Protein AF-A0A535A5Z3-F1 (afdb_monomer_lite)

Secondary structure (DSSP, 8-state):
----PPPHHHHHHHHHHHHHHHHHHHHHHT-PPBPPHHHHHHHHHH--TTTS-HHHHHHHHTTT-TT--GGGSB-S-HHHHHHHHHHHHHHHHHHT--

Radius of gyration: 15.35 Å; chains: 1; bounding box: 41×28×42 Å

Foldseek 3Di:
DDDDDDDPVVVLVVVVVVLVVVLVVCVVVVNQAADDPVLLVVLVVPDPLPPDALVRCCVVCLVVCPPDCSLSHDYPDVSSNVRSVVNVVVSVVVVVVD

Structure (mmCIF, N/CA/C/O backbone):
data_AF-A0A535A5Z3-F1
#
_entry.id   AF-A0A535A5Z3-F1
#
loop_
_atom_site.group_PDB
_atom_site.id
_atom_site.type_symbol
_atom_site.label_atom_id
_atom_site.label_alt_id
_atom_site.label_comp_id
_atom_site.label_asym_id
_atom_site.label_entity_id
_atom_site.label_seq_id
_atom_site.pdbx_PDB_ins_code
_atom_site.Cartn_x
_atom_site.Cartn_y
_atom_site.Cartn_z
_atom_site.occupancy
_atom_site.B_iso_or_equiv
_atom_site.auth_seq_id
_atom_site.auth_comp_id
_atom_site.auth_asym_id
_atom_site.auth_atom_id
_atom_site.pdbx_PDB_model_num
ATOM 1 N N . MET A 1 1 ? 26.835 14.397 -31.636 1.00 45.06 1 MET A N 1
ATOM 2 C CA . MET A 1 1 ? 26.565 13.255 -30.733 1.00 45.06 1 MET A CA 1
ATOM 3 C C . MET A 1 1 ? 25.104 13.314 -30.315 1.00 45.06 1 MET A C 1
ATOM 5 O O . MET A 1 1 ? 24.751 14.089 -29.439 1.00 45.06 1 MET A O 1
ATOM 9 N N . THR A 1 2 ? 24.222 12.597 -31.008 1.00 49.41 2 THR A N 1
ATOM 10 C CA . THR A 1 2 ? 22.788 12.566 -30.694 1.00 49.41 2 THR A CA 1
ATOM 11 C C . THR A 1 2 ? 22.553 11.617 -29.521 1.00 49.41 2 THR A C 1
ATOM 13 O O . THR A 1 2 ? 22.588 10.399 -29.678 1.00 49.41 2 THR A O 1
ATOM 16 N N . SER A 1 3 ? 22.336 12.169 -28.325 1.00 61.56 3 SER A N 1
ATOM 17 C CA . SER A 1 3 ? 21.904 11.398 -27.156 1.00 61.56 3 SER A CA 1
ATOM 18 C C . SER A 1 3 ? 20.536 10.776 -27.431 1.00 61.56 3 SER A C 1
ATOM 20 O O . SER A 1 3 ? 19.505 11.447 -27.370 1.00 61.56 3 SER A O 1
ATOM 22 N N . ARG A 1 4 ? 20.518 9.483 -27.762 1.00 73.94 4 ARG A N 1
ATOM 23 C CA . ARG A 1 4 ? 19.288 8.708 -27.943 1.00 73.94 4 ARG A CA 1
ATOM 24 C C . ARG A 1 4 ? 18.635 8.539 -26.568 1.00 73.94 4 ARG A C 1
ATOM 26 O O . ARG A 1 4 ? 19.185 7.861 -25.703 1.00 73.94 4 ARG A O 1
ATOM 33 N N . ARG A 1 5 ? 17.497 9.207 -26.336 1.00 72.25 5 ARG A N 1
ATOM 34 C CA . ARG A 1 5 ? 16.729 9.055 -25.089 1.00 72.25 5 ARG A CA 1
ATOM 35 C C . ARG A 1 5 ? 16.341 7.579 -24.909 1.00 72.25 5 ARG A C 1
ATOM 37 O O . ARG A 1 5 ? 15.926 6.955 -25.888 1.00 72.25 5 ARG A O 1
ATOM 44 N N . PRO A 1 6 ? 16.480 7.014 -23.698 1.00 74.38 6 PRO A N 1
ATOM 45 C CA . PRO A 1 6 ? 16.077 5.638 -23.447 1.00 74.38 6 PRO A CA 1
ATOM 46 C C . PRO A 1 6 ? 14.556 5.478 -23.638 1.00 74.38 6 PRO A C 1
ATOM 48 O O . PRO A 1 6 ? 13.809 6.415 -23.336 1.00 74.38 6 PRO A O 1
ATOM 51 N N . PRO A 1 7 ? 14.085 4.310 -24.110 1.00 85.12 7 PRO A N 1
ATOM 52 C CA . PRO A 1 7 ? 12.660 3.998 -24.193 1.00 85.12 7 PRO A CA 1
ATOM 53 C C . PRO A 1 7 ? 11.968 4.108 -22.827 1.00 85.12 7 PRO A C 1
ATOM 55 O O . PRO A 1 7 ? 12.573 3.805 -21.794 1.00 85.12 7 PRO A O 1
ATOM 58 N N . LEU A 1 8 ? 10.686 4.488 -22.820 1.00 83.44 8 LEU A N 1
ATOM 59 C CA . LEU A 1 8 ? 9.887 4.635 -21.595 1.00 83.44 8 LEU A CA 1
ATOM 60 C C . LEU A 1 8 ? 9.870 3.357 -20.749 1.00 83.44 8 LEU A C 1
ATOM 62 O O . LEU A 1 8 ? 9.985 3.430 -19.532 1.00 83.44 8 LEU A O 1
ATOM 66 N N . GLU A 1 9 ? 9.821 2.185 -21.379 1.00 83.12 9 GLU A N 1
ATOM 67 C CA . GLU A 1 9 ? 9.845 0.894 -20.684 1.00 83.12 9 GLU A CA 1
ATOM 68 C C . GLU A 1 9 ? 11.111 0.698 -19.845 1.00 83.12 9 GLU A C 1
ATOM 70 O O . GLU A 1 9 ? 11.033 0.271 -18.694 1.00 83.12 9 GLU A O 1
ATOM 75 N N . GLN A 1 10 ? 12.278 1.083 -20.375 1.00 85.25 10 GLN A N 1
ATOM 76 C CA . GLN A 1 10 ? 13.538 0.995 -19.634 1.00 85.25 10 GLN A CA 1
ATOM 77 C C . GLN A 1 10 ? 13.564 1.964 -18.451 1.00 85.25 10 GLN A C 1
ATOM 79 O O . GLN A 1 10 ? 14.087 1.628 -17.386 1.00 85.25 10 GLN A O 1
ATOM 84 N N . LEU A 1 11 ? 13.000 3.164 -18.615 1.00 86.44 11 LEU A N 1
ATOM 85 C CA . LEU A 1 11 ? 12.877 4.131 -17.524 1.00 86.44 11 LEU A CA 1
ATOM 86 C C . LEU A 1 11 ? 11.931 3.617 -16.436 1.00 86.44 11 LEU A C 1
ATOM 88 O O . LEU A 1 11 ? 12.287 3.658 -15.258 1.00 86.44 11 LEU A O 1
ATOM 92 N N . THR A 1 12 ? 10.782 3.065 -16.821 1.00 83.62 12 THR A N 1
ATOM 93 C CA . THR A 1 12 ? 9.809 2.472 -15.899 1.00 83.62 12 THR A CA 1
ATOM 94 C C . THR A 1 12 ? 10.400 1.270 -15.164 1.00 83.62 12 THR A C 1
ATOM 96 O O . THR A 1 12 ? 10.264 1.181 -13.945 1.00 83.62 12 THR A O 1
ATOM 99 N N . ALA A 1 13 ? 11.126 0.383 -15.852 1.00 83.81 13 ALA A N 1
ATOM 100 C CA . ALA A 1 13 ? 11.799 -0.758 -15.232 1.00 83.81 13 ALA A CA 1
ATOM 101 C C . ALA A 1 13 ? 12.866 -0.316 -14.216 1.00 83.81 13 ALA A C 1
ATOM 103 O O . ALA A 1 13 ? 12.884 -0.791 -13.079 1.00 83.81 13 ALA A O 1
ATOM 104 N N . ARG A 1 14 ? 13.716 0.654 -14.584 1.00 86.88 14 ARG A N 1
ATOM 105 C CA . ARG A 1 14 ? 14.734 1.224 -13.682 1.00 86.88 14 ARG A CA 1
ATOM 106 C C . ARG A 1 14 ? 14.116 1.900 -12.465 1.00 86.88 14 ARG A C 1
ATOM 108 O O . ARG A 1 14 ? 14.627 1.754 -11.355 1.00 86.88 14 ARG A O 1
ATOM 115 N N . TRP A 1 15 ? 13.035 2.646 -12.671 1.00 87.75 15 TRP A N 1
ATOM 116 C CA . TRP A 1 15 ? 12.296 3.274 -11.586 1.00 87.75 15 TRP A CA 1
ATOM 117 C C . TRP A 1 15 ? 11.710 2.222 -10.635 1.00 87.75 15 TRP A C 1
ATOM 119 O O . TRP A 1 15 ? 11.948 2.325 -9.432 1.00 87.75 15 TRP A O 1
ATOM 129 N N . ARG A 1 16 ? 11.055 1.170 -11.156 1.00 84.25 16 ARG A N 1
ATOM 130 C CA . ARG A 1 16 ? 10.508 0.067 -10.343 1.00 84.25 16 ARG A CA 1
ATOM 131 C C . ARG A 1 16 ? 11.591 -0.623 -9.522 1.00 84.25 16 ARG A C 1
ATOM 133 O O . ARG A 1 16 ? 11.422 -0.774 -8.319 1.00 84.25 16 ARG A O 1
ATOM 140 N N . ALA A 1 17 ? 12.718 -0.979 -10.141 1.00 87.06 17 ALA A N 1
ATOM 141 C CA . ALA A 1 17 ? 13.823 -1.641 -9.449 1.00 87.06 17 ALA A CA 1
ATOM 142 C C . ALA A 1 17 ? 14.378 -0.785 -8.298 1.00 87.06 17 ALA A C 1
ATOM 144 O O . ALA A 1 17 ? 14.570 -1.274 -7.186 1.00 87.06 17 ALA A O 1
ATOM 145 N N . ARG A 1 18 ? 14.579 0.518 -8.535 1.00 88.12 18 ARG A N 1
ATOM 146 C CA . ARG A 1 18 ? 15.049 1.449 -7.498 1.00 88.12 18 ARG A CA 1
ATOM 147 C C . ARG A 1 18 ? 14.029 1.619 -6.374 1.00 88.12 18 ARG A C 1
ATOM 149 O O . ARG A 1 18 ? 14.413 1.686 -5.209 1.00 88.12 18 ARG A O 1
ATOM 156 N N . HIS A 1 19 ? 12.752 1.730 -6.725 1.00 87.75 19 HIS A N 1
ATOM 157 C CA . HIS A 1 19 ? 11.675 1.865 -5.756 1.00 87.75 19 HIS A CA 1
ATOM 158 C C . HIS A 1 19 ? 11.578 0.620 -4.867 1.00 87.75 19 HIS A C 1
ATOM 160 O O . HIS A 1 19 ? 11.539 0.742 -3.646 1.00 87.75 19 HIS A O 1
ATOM 166 N N . GLU A 1 20 ? 11.626 -0.567 -5.468 1.00 87.81 20 GLU A N 1
ATOM 167 C CA . GLU A 1 20 ? 11.555 -1.841 -4.755 1.00 87.81 20 GLU A CA 1
ATOM 168 C C . GLU A 1 20 ? 12.755 -2.060 -3.827 1.00 87.81 20 GLU A C 1
ATOM 170 O O . GLU A 1 20 ? 12.576 -2.470 -2.679 1.00 87.81 20 GLU A O 1
ATOM 175 N N . ALA A 1 21 ? 13.967 -1.721 -4.276 1.00 89.44 21 ALA A N 1
ATOM 176 C CA . ALA A 1 21 ? 15.163 -1.780 -3.437 1.00 89.44 21 ALA A CA 1
ATOM 177 C C . ALA A 1 21 ? 15.048 -0.846 -2.221 1.00 89.44 21 ALA A C 1
ATOM 179 O O . ALA A 1 21 ? 15.327 -1.253 -1.093 1.00 89.44 21 ALA A O 1
ATOM 180 N N . ARG A 1 22 ? 14.576 0.392 -2.433 1.00 88.69 22 ARG A N 1
ATOM 181 C CA . ARG A 1 22 ? 14.358 1.356 -1.346 1.00 88.69 22 ARG A CA 1
ATOM 182 C C . ARG A 1 22 ? 13.311 0.853 -0.358 1.00 88.69 22 ARG A C 1
ATOM 184 O O . ARG A 1 22 ? 13.575 0.837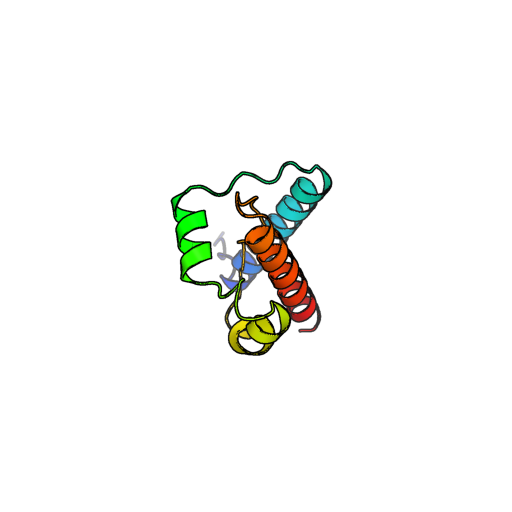 0.837 1.00 88.69 22 ARG A O 1
ATOM 191 N N . ARG A 1 23 ? 12.147 0.425 -0.851 1.00 91.19 23 ARG A N 1
ATOM 192 C CA . ARG A 1 23 ? 11.064 -0.118 -0.025 1.00 91.19 23 ARG A CA 1
ATOM 193 C C . ARG A 1 23 ? 11.550 -1.303 0.806 1.00 91.19 23 ARG A C 1
ATOM 195 O O . ARG A 1 23 ? 11.323 -1.324 2.006 1.00 91.19 23 ARG A O 1
ATOM 202 N N . SER A 1 24 ? 12.251 -2.253 0.183 1.00 89.19 24 SER A N 1
ATOM 203 C CA . SER A 1 24 ? 12.793 -3.433 0.869 1.00 89.19 24 SER A CA 1
ATOM 204 C C . SER A 1 24 ? 13.758 -3.047 1.989 1.00 89.19 24 SER A C 1
ATOM 206 O O . SER A 1 24 ? 13.659 -3.587 3.085 1.00 89.19 24 SER A O 1
ATOM 208 N N . SER A 1 25 ? 14.653 -2.089 1.732 1.00 93.44 25 SER A N 1
ATOM 209 C CA . SER A 1 25 ? 15.597 -1.586 2.735 1.00 93.44 25 SER A CA 1
ATOM 210 C C . SER A 1 25 ? 14.890 -0.881 3.898 1.00 93.44 25 SER A C 1
ATOM 212 O O . SER A 1 25 ? 15.208 -1.159 5.051 1.00 93.44 25 SER A O 1
ATOM 214 N N . LEU A 1 26 ? 13.902 -0.025 3.618 1.00 92.12 26 LEU A N 1
ATOM 215 C CA . LEU A 1 26 ? 13.123 0.667 4.651 1.00 92.12 26 LEU A CA 1
ATOM 216 C C . LEU A 1 26 ? 12.253 -0.297 5.466 1.00 92.12 26 LEU A C 1
ATOM 218 O O . LEU A 1 26 ? 12.163 -0.161 6.681 1.00 92.12 26 LEU A O 1
ATOM 222 N N . ALA A 1 27 ? 11.648 -1.293 4.816 1.00 89.00 27 ALA A N 1
ATOM 223 C CA . ALA A 1 27 ? 10.854 -2.319 5.483 1.00 89.00 27 ALA A CA 1
ATOM 224 C C . ALA A 1 27 ? 11.715 -3.160 6.437 1.00 89.00 27 ALA A C 1
ATOM 226 O O . ALA A 1 27 ? 11.327 -3.359 7.583 1.00 89.00 27 ALA A O 1
ATOM 227 N N . GLN A 1 28 ? 12.908 -3.587 6.003 1.00 90.25 28 GLN A N 1
ATOM 228 C CA . GLN A 1 28 ? 13.859 -4.308 6.861 1.00 90.25 28 GLN A CA 1
ATOM 229 C C . GLN A 1 28 ? 14.329 -3.468 8.053 1.00 90.25 28 GLN A C 1
ATOM 231 O O . GLN A 1 28 ? 14.528 -4.002 9.139 1.00 90.25 28 GLN A O 1
ATOM 236 N N . ALA A 1 29 ? 14.489 -2.159 7.861 1.00 92.50 29 ALA A N 1
ATOM 237 C CA . ALA A 1 29 ? 14.855 -1.235 8.928 1.00 92.50 29 ALA A CA 1
ATOM 238 C C . ALA A 1 29 ? 13.669 -0.829 9.828 1.00 92.50 29 ALA A C 1
ATOM 240 O O . ALA A 1 29 ? 13.886 -0.161 10.835 1.00 92.50 29 ALA A O 1
ATOM 241 N N . GLY A 1 30 ? 12.427 -1.180 9.472 1.00 91.38 30 GLY A N 1
ATOM 242 C CA . GLY A 1 30 ? 11.226 -0.721 10.177 1.00 91.38 30 GLY A CA 1
ATOM 243 C C . GLY A 1 30 ? 10.967 0.787 10.051 1.00 91.38 30 GLY A C 1
ATOM 244 O O . GLY A 1 30 ? 10.309 1.369 10.905 1.00 91.38 30 GLY A O 1
ATOM 245 N N . THR A 1 31 ? 11.489 1.437 9.006 1.00 94.38 31 THR A N 1
ATOM 246 C CA . THR A 1 31 ? 11.472 2.903 8.817 1.00 94.38 31 THR A CA 1
ATOM 247 C C . THR A 1 31 ? 10.655 3.344 7.605 1.00 94.38 31 THR A C 1
ATOM 249 O O . THR A 1 31 ? 10.924 4.383 6.996 1.00 94.38 31 THR A O 1
ATOM 252 N N . LEU A 1 32 ? 9.647 2.557 7.220 1.00 93.44 32 LEU A N 1
ATOM 253 C CA . LEU A 1 32 ? 8.702 2.987 6.193 1.00 93.44 32 LEU A CA 1
ATOM 254 C C . LEU A 1 32 ? 8.015 4.296 6.628 1.00 93.44 32 LEU A C 1
ATOM 256 O O . LEU A 1 32 ? 7.634 4.429 7.793 1.00 93.44 32 LEU A O 1
ATOM 260 N N . PRO A 1 33 ? 7.860 5.267 5.712 1.00 95.00 33 PRO A N 1
ATOM 261 C CA . PRO A 1 33 ? 7.178 6.512 6.026 1.00 95.00 33 PRO A CA 1
ATOM 262 C C . PRO A 1 33 ? 5.707 6.252 6.363 1.00 95.00 33 PRO A C 1
ATOM 264 O O . PRO A 1 33 ? 5.065 5.395 5.753 1.00 95.00 33 PRO A O 1
ATOM 267 N N . ALA A 1 34 ? 5.159 7.042 7.284 1.00 96.44 34 ALA A N 1
ATOM 268 C CA . ALA A 1 34 ? 3.719 7.076 7.506 1.00 96.44 34 ALA A CA 1
ATOM 269 C C . ALA A 1 34 ? 2.995 7.528 6.232 1.00 96.44 34 ALA A C 1
ATOM 271 O O . ALA A 1 34 ? 3.464 8.424 5.521 1.00 96.44 34 ALA A O 1
ATOM 272 N N . ALA A 1 35 ? 1.863 6.896 5.932 1.00 96.44 35 ALA A N 1
ATOM 273 C CA . ALA A 1 35 ? 0.961 7.367 4.899 1.00 96.44 35 ALA A CA 1
ATOM 274 C C . ALA A 1 35 ? 0.422 8.747 5.294 1.00 96.44 35 ALA A C 1
ATOM 276 O O . ALA A 1 35 ? -0.004 8.961 6.429 1.00 96.44 35 ALA A O 1
ATOM 277 N N . ASP A 1 36 ? 0.434 9.690 4.354 1.00 95.06 36 ASP A N 1
ATOM 278 C CA . ASP A 1 36 ? -0.274 10.948 4.557 1.00 95.06 36 ASP A CA 1
ATOM 279 C C . ASP A 1 36 ? -1.802 10.707 4.631 1.00 95.06 36 ASP A C 1
ATOM 281 O O . ASP A 1 36 ? -2.298 9.691 4.123 1.00 95.06 36 ASP A O 1
ATOM 285 N N . PRO A 1 37 ? -2.574 11.626 5.244 1.00 95.19 37 PRO A N 1
ATOM 286 C CA . PRO A 1 37 ? -4.015 11.446 5.415 1.00 95.19 37 PRO A CA 1
ATOM 287 C C . PRO A 1 37 ? -4.784 11.232 4.106 1.00 95.19 37 PRO A C 1
ATOM 289 O O . PRO A 1 37 ? -5.766 10.491 4.090 1.00 95.19 37 PRO A O 1
ATOM 292 N N . GLU A 1 38 ? -4.351 11.834 2.993 1.00 95.62 38 GLU A N 1
ATOM 293 C CA . GLU A 1 38 ? -5.021 11.657 1.700 1.00 95.62 38 GLU A CA 1
ATOM 294 C C . GLU A 1 38 ? -4.780 10.263 1.122 1.00 95.62 38 GLU A C 1
ATOM 296 O O . GLU A 1 38 ? -5.672 9.656 0.525 1.00 95.62 38 GLU A O 1
ATOM 301 N N . ARG A 1 39 ? -3.560 9.743 1.254 1.00 95.25 39 ARG A N 1
ATOM 302 C CA . ARG A 1 39 ? -3.212 8.377 0.868 1.00 95.25 39 ARG A CA 1
ATOM 303 C C . ARG A 1 39 ? -3.967 7.375 1.726 1.00 95.25 39 ARG A C 1
ATOM 305 O O . ARG A 1 39 ? -4.492 6.407 1.180 1.00 95.25 39 ARG A O 1
ATOM 312 N N . GLU A 1 40 ? -4.055 7.608 3.031 1.00 95.56 40 GLU A N 1
ATOM 313 C CA . GLU A 1 40 ? -4.803 6.742 3.938 1.00 95.56 40 GLU A CA 1
ATOM 314 C C . GLU A 1 40 ? -6.312 6.763 3.618 1.00 95.56 40 GLU A C 1
ATOM 316 O O . GLU A 1 40 ? -6.932 5.705 3.510 1.00 95.56 40 GLU A O 1
ATOM 321 N N . ALA A 1 41 ? -6.895 7.934 3.339 1.00 95.38 41 ALA A N 1
ATOM 322 C CA . ALA A 1 41 ? -8.284 8.048 2.884 1.00 95.38 41 ALA A CA 1
ATOM 323 C C . ALA A 1 41 ? -8.527 7.330 1.544 1.00 95.38 41 ALA A C 1
ATOM 325 O O . ALA A 1 41 ? -9.526 6.623 1.384 1.00 95.38 41 ALA A O 1
ATOM 326 N N . ARG A 1 42 ? -7.596 7.450 0.589 1.00 95.69 42 ARG A N 1
ATOM 327 C CA . ARG A 1 42 ? -7.657 6.716 -0.685 1.00 95.69 42 ARG A CA 1
ATOM 328 C C . ARG A 1 42 ? -7.588 5.212 -0.468 1.00 95.69 42 ARG A C 1
ATOM 330 O O . ARG A 1 42 ? -8.405 4.492 -1.034 1.00 95.69 42 ARG A O 1
ATOM 337 N N . ALA A 1 43 ? -6.672 4.741 0.374 1.00 95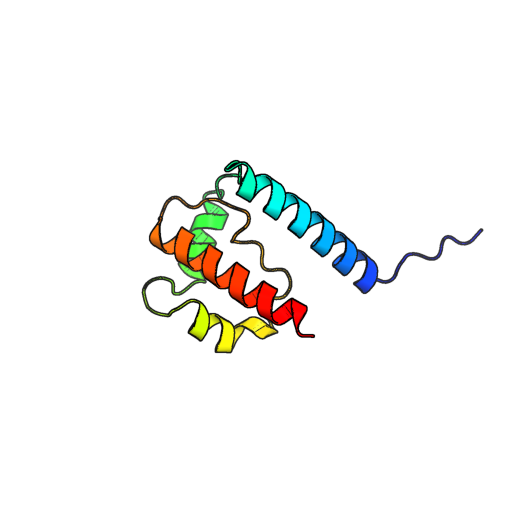.25 43 ALA A N 1
ATOM 338 C CA . ALA A 1 43 ? -6.561 3.323 0.683 1.00 95.25 43 ALA A CA 1
ATOM 339 C C . ALA A 1 43 ? -7.879 2.778 1.255 1.00 95.25 43 ALA A C 1
ATOM 341 O O . ALA A 1 43 ? -8.369 1.753 0.791 1.00 95.25 43 ALA A O 1
ATOM 342 N N . ARG A 1 44 ? -8.511 3.531 2.166 1.00 94.44 44 ARG A N 1
ATOM 343 C CA . ARG A 1 44 ? -9.822 3.172 2.724 1.00 94.44 44 ARG A CA 1
ATOM 344 C C . ARG A 1 44 ? -10.979 3.208 1.725 1.00 94.44 44 ARG A C 1
ATOM 346 O O . ARG A 1 44 ? -11.998 2.567 1.938 1.00 94.44 44 ARG A O 1
ATOM 353 N N . THR A 1 45 ? -10.858 3.994 0.665 1.00 94.56 45 THR A N 1
ATOM 354 C CA . THR A 1 45 ? -11.921 4.124 -0.338 1.00 94.56 45 THR A CA 1
ATOM 355 C C . THR A 1 45 ? -11.830 3.028 -1.396 1.00 94.56 45 THR A C 1
ATOM 357 O O . THR A 1 45 ? -12.851 2.532 -1.860 1.00 94.56 45 THR A O 1
ATOM 360 N N . PHE A 1 46 ? -10.611 2.662 -1.801 1.00 91.25 46 PHE A N 1
ATOM 361 C CA . PHE A 1 46 ? -10.389 1.814 -2.974 1.00 91.25 46 PHE A CA 1
ATOM 362 C C . PHE A 1 46 ? -10.099 0.349 -2.657 1.00 91.25 46 PHE A C 1
ATOM 364 O O . PHE A 1 46 ? -10.257 -0.491 -3.545 1.00 91.25 46 PHE A O 1
ATOM 371 N N . PHE A 1 47 ? -9.675 0.031 -1.434 1.00 93.75 47 PHE A N 1
ATOM 372 C CA . PHE A 1 47 ? -9.382 -1.344 -1.050 1.00 93.75 47 PHE A CA 1
ATOM 373 C C . PHE A 1 47 ? -10.492 -1.911 -0.162 1.00 93.75 47 PHE A C 1
ATOM 375 O O . PHE A 1 47 ? -10.863 -1.276 0.818 1.00 93.75 47 PHE A O 1
ATOM 382 N N . PRO A 1 48 ? -11.022 -3.102 -0.468 1.00 94.88 48 PRO A N 1
ATOM 383 C CA . PRO A 1 48 ? -12.066 -3.748 0.326 1.00 94.88 48 PRO A CA 1
ATOM 384 C C . PRO A 1 48 ? -11.487 -4.599 1.477 1.00 94.88 48 PRO A C 1
ATOM 386 O O . PRO A 1 48 ? -11.861 -5.760 1.63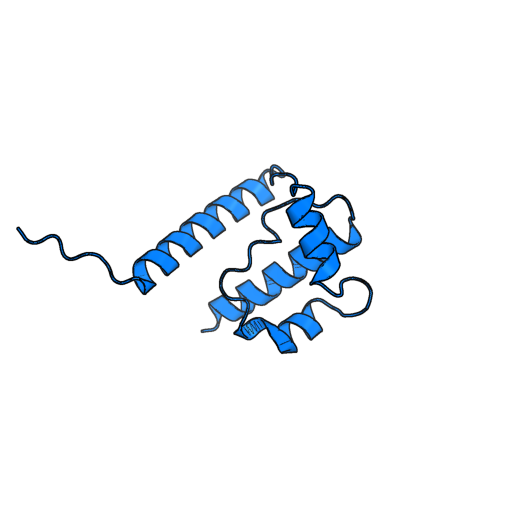6 1.00 94.88 48 PRO A O 1
ATOM 389 N N . TRP A 1 49 ? -10.574 -4.045 2.294 1.00 92.88 49 TRP A N 1
ATOM 390 C CA . TRP A 1 49 ? -9.792 -4.828 3.280 1.00 92.88 49 TRP A CA 1
ATOM 391 C C . TRP A 1 49 ? -10.627 -5.546 4.349 1.00 92.88 49 TRP A C 1
ATOM 393 O O . TRP A 1 49 ? -10.143 -6.484 4.977 1.00 92.88 49 TRP A O 1
ATOM 403 N N . SER A 1 50 ? -11.867 -5.107 4.569 1.00 93.12 50 SER A N 1
ATOM 404 C CA . SER A 1 50 ? -12.792 -5.690 5.542 1.00 93.12 50 SER A CA 1
ATOM 405 C C . SER A 1 50 ? -13.722 -6.762 4.965 1.00 93.12 50 SER A C 1
ATOM 407 O O . SER A 1 50 ? -14.341 -7.490 5.738 1.00 93.12 50 SER A O 1
ATOM 409 N N . SER A 1 51 ? -13.850 -6.860 3.638 1.00 94.81 51 SER A N 1
ATOM 410 C CA . SER A 1 51 ? -14.852 -7.712 2.981 1.00 94.81 51 SER A CA 1
ATOM 411 C C . SER A 1 51 ? -14.280 -8.690 1.957 1.00 94.81 51 SER A C 1
ATOM 413 O O . SER A 1 51 ? -14.986 -9.604 1.546 1.00 94.81 51 SER A O 1
ATOM 415 N N . GLU A 1 52 ? -13.037 -8.500 1.519 1.00 96.38 52 GLU A N 1
ATOM 416 C CA . GLU A 1 52 ? -12.387 -9.337 0.509 1.00 96.38 52 GLU A CA 1
ATOM 417 C C . GLU A 1 52 ? -10.921 -9.567 0.883 1.00 96.38 52 GLU A C 1
ATOM 419 O O . GLU A 1 52 ? -10.245 -8.669 1.394 1.00 96.38 52 GLU A O 1
ATOM 424 N N . SER A 1 53 ? -10.408 -10.771 0.630 1.00 96.56 53 SER A N 1
ATOM 425 C CA . SER A 1 53 ? -9.004 -11.080 0.903 1.00 96.56 53 SER A CA 1
ATOM 426 C C . SER A 1 53 ? -8.056 -10.453 -0.136 1.00 96.56 53 SER A C 1
ATOM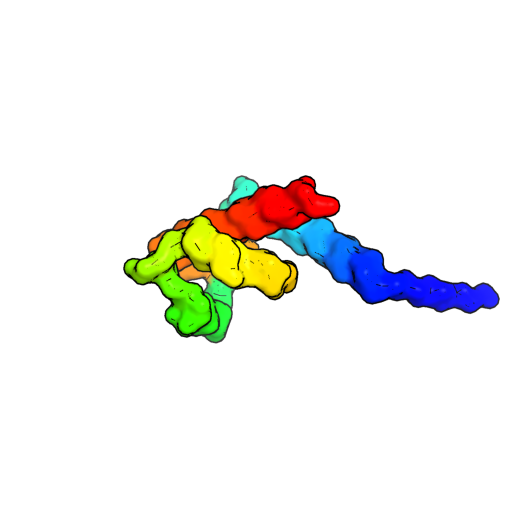 428 O O . SER A 1 53 ? -8.436 -10.246 -1.295 1.00 96.56 53 SER A O 1
ATOM 430 N N . PRO A 1 54 ? -6.778 -10.210 0.213 1.00 96.88 54 PRO A N 1
ATOM 431 C CA . PRO A 1 54 ? -5.777 -9.729 -0.743 1.00 96.88 54 PRO A CA 1
ATOM 432 C C . PRO A 1 54 ? -5.621 -10.645 -1.965 1.00 96.88 54 PRO A C 1
ATOM 434 O O . PRO A 1 54 ? -5.407 -10.173 -3.082 1.00 96.88 54 PRO A O 1
ATOM 437 N N . ALA A 1 55 ? -5.740 -11.962 -1.768 1.00 96.44 55 ALA A N 1
ATOM 438 C CA . ALA A 1 55 ? -5.611 -12.963 -2.823 1.00 96.44 55 ALA A CA 1
ATOM 439 C C . ALA A 1 55 ? -6.762 -12.918 -3.835 1.00 96.44 55 ALA A C 1
ATOM 441 O O . ALA A 1 55 ? -6.506 -12.962 -5.043 1.00 96.44 55 ALA A O 1
ATOM 442 N N . GLU A 1 56 ? -8.003 -12.798 -3.361 1.00 96.62 56 GLU A N 1
ATOM 443 C CA . GLU A 1 56 ? -9.190 -12.649 -4.213 1.00 96.62 56 GLU A CA 1
ATOM 444 C C . GLU A 1 56 ? -9.125 -11.343 -5.007 1.00 96.62 56 GLU A C 1
ATOM 446 O O . GLU A 1 56 ? -9.239 -11.355 -6.239 1.00 96.62 56 GLU A O 1
ATOM 451 N N . TYR A 1 57 ? -8.791 -10.243 -4.330 1.00 95.88 57 TYR A N 1
ATOM 452 C CA . TYR A 1 57 ? -8.631 -8.944 -4.970 1.00 95.88 57 TYR A CA 1
ATOM 453 C C . TYR A 1 57 ? -7.537 -8.973 -6.049 1.00 95.88 57 TYR A C 1
ATOM 455 O O . TYR A 1 57 ? -7.742 -8.527 -7.181 1.00 95.88 57 TYR A O 1
ATOM 463 N N . ALA A 1 58 ? -6.378 -9.569 -5.748 1.00 94.88 58 ALA A N 1
ATOM 464 C CA . ALA A 1 58 ? -5.283 -9.721 -6.704 1.00 94.88 58 ALA A CA 1
ATOM 465 C C . ALA A 1 58 ? -5.638 -10.632 -7.890 1.00 94.88 58 ALA A C 1
ATOM 467 O O . ALA A 1 58 ? -5.119 -10.429 -8.989 1.00 94.88 58 ALA A O 1
ATOM 468 N N . ALA A 1 59 ? -6.491 -11.641 -7.698 1.00 94.12 59 ALA A N 1
ATOM 469 C CA . ALA A 1 59 ? -6.954 -12.494 -8.789 1.00 94.12 59 ALA A CA 1
ATOM 470 C C . ALA A 1 59 ? -7.834 -11.720 -9.781 1.00 94.12 59 ALA A C 1
ATOM 472 O O . ALA A 1 59 ? -7.731 -11.949 -10.985 1.00 94.12 59 ALA A O 1
ATOM 473 N N . ARG A 1 60 ? -8.651 -10.784 -9.283 1.00 93.56 60 ARG A N 1
ATOM 474 C CA . ARG A 1 60 ? -9.559 -9.962 -10.093 1.00 93.56 60 ARG A CA 1
ATOM 475 C C . ARG A 1 60 ? -8.868 -8.770 -10.751 1.00 93.56 60 ARG A C 1
ATOM 477 O O . ARG A 1 60 ? -9.099 -8.504 -11.924 1.00 93.56 60 ARG A O 1
ATOM 48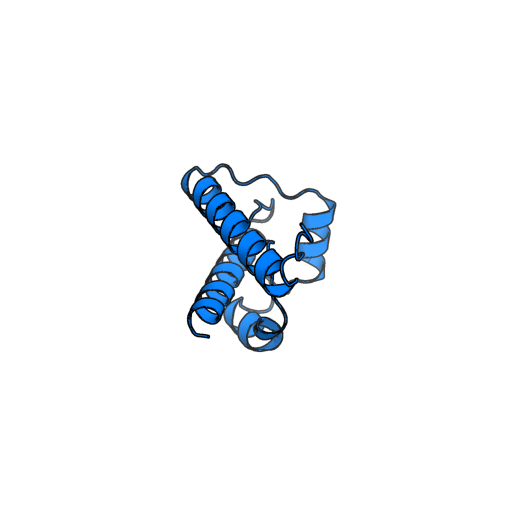4 N N . HIS A 1 61 ? -8.031 -8.060 -9.998 1.00 92.75 61 HIS A N 1
ATOM 485 C CA . HIS A 1 61 ? -7.505 -6.747 -10.389 1.00 92.75 61 HIS A CA 1
ATOM 486 C C . HIS A 1 61 ? -5.992 -6.738 -10.628 1.00 92.75 61 HIS A C 1
ATOM 488 O O . HIS A 1 61 ? -5.463 -5.819 -11.250 1.00 92.75 61 HIS A O 1
ATOM 494 N N . GLY A 1 62 ? -5.264 -7.762 -10.172 1.00 87.88 62 GLY A N 1
ATOM 495 C CA . GLY A 1 62 ? -3.803 -7.717 -10.072 1.00 87.88 62 GLY A CA 1
ATOM 496 C C . GLY A 1 62 ? -3.053 -7.543 -11.395 1.00 87.88 62 GLY A C 1
ATOM 497 O O . GLY A 1 62 ? -1.927 -7.051 -11.377 1.00 87.88 62 GLY A O 1
ATOM 498 N N . ALA A 1 63 ? -3.660 -7.890 -12.535 1.00 86.62 63 ALA A N 1
ATOM 499 C CA . ALA A 1 63 ? -3.069 -7.660 -13.856 1.00 86.62 63 ALA A CA 1
ATOM 500 C C . ALA A 1 63 ? -2.918 -6.162 -14.189 1.00 86.62 63 ALA A C 1
ATOM 502 O O . ALA A 1 63 ? -1.960 -5.771 -14.854 1.00 86.62 63 ALA A O 1
ATOM 503 N N . GLU A 1 64 ? -3.829 -5.322 -13.694 1.00 86.75 64 GLU A N 1
ATOM 504 C CA . GLU A 1 64 ? -3.852 -3.877 -13.950 1.00 86.75 64 GLU A CA 1
ATOM 505 C C . GLU A 1 64 ? -3.082 -3.079 -12.887 1.00 86.75 64 GLU A C 1
ATOM 507 O O . GLU A 1 64 ? -2.725 -1.922 -13.107 1.00 86.75 64 GLU A O 1
ATOM 512 N N . MET A 1 65 ? -2.749 -3.697 -11.748 1.00 88.44 65 MET A N 1
ATOM 513 C CA . MET A 1 65 ? -2.073 -3.054 -10.609 1.00 88.44 65 MET A CA 1
ATOM 514 C C . MET A 1 65 ? -0.560 -2.882 -10.801 1.00 88.44 65 MET A C 1
ATOM 516 O O . MET A 1 65 ? 0.256 -3.056 -9.888 1.00 88.44 65 MET A O 1
ATOM 520 N N . ILE A 1 66 ? -0.163 -2.522 -12.014 1.00 79.19 66 ILE A N 1
ATOM 521 C CA . ILE A 1 66 ? 1.220 -2.252 -12.364 1.00 79.19 66 ILE A CA 1
ATOM 522 C C . ILE A 1 66 ? 1.696 -1.007 -11.607 1.00 79.19 66 ILE A C 1
ATOM 524 O O . ILE A 1 66 ? 1.157 0.084 -11.764 1.00 79.19 66 ILE A O 1
ATOM 528 N N . GLY A 1 67 ? 2.771 -1.151 -10.828 1.00 79.56 67 GLY A N 1
ATOM 529 C CA . GLY A 1 67 ? 3.331 -0.032 -10.064 1.00 79.56 67 GLY A CA 1
ATOM 530 C C . GLY A 1 67 ? 2.588 0.259 -8.760 1.00 79.56 67 GLY A C 1
ATOM 531 O O . GLY A 1 67 ? 2.639 1.386 -8.275 1.00 79.56 67 GLY A O 1
ATOM 532 N N . TYR A 1 68 ? 1.924 -0.742 -8.182 1.00 89.75 68 TYR A N 1
ATOM 533 C CA . TYR A 1 68 ? 1.432 -0.690 -6.809 1.00 89.75 68 TYR A CA 1
ATOM 534 C C . TYR A 1 68 ? 2.534 -0.245 -5.825 1.00 89.75 68 TYR A C 1
ATOM 536 O O . TYR A 1 68 ? 3.665 -0.731 -5.880 1.00 89.75 68 TYR A O 1
ATOM 544 N N . THR A 1 69 ? 2.203 0.709 -4.948 1.00 91.12 69 THR A N 1
ATOM 545 C CA . THR A 1 69 ? 3.133 1.308 -3.966 1.00 91.12 69 THR A CA 1
ATOM 546 C C . THR A 1 69 ? 2.537 1.452 -2.568 1.00 91.12 69 THR A C 1
ATOM 548 O O . THR A 1 69 ? 3.162 2.063 -1.703 1.00 91.12 69 THR A O 1
ATOM 551 N N . TYR A 1 70 ? 1.311 0.975 -2.331 1.00 94.19 70 TYR A N 1
ATOM 552 C CA . TYR A 1 70 ? 0.640 1.239 -1.055 1.00 94.19 70 TYR A CA 1
ATOM 553 C C . TYR A 1 70 ? 1.330 0.548 0.118 1.00 94.19 70 TYR A C 1
ATOM 555 O O . TYR A 1 70 ? 1.372 1.129 1.191 1.00 94.19 70 TYR A O 1
ATOM 563 N N . ASP A 1 71 ? 1.981 -0.584 -0.110 1.00 93.69 71 ASP A N 1
ATOM 564 C CA . ASP A 1 71 ? 2.799 -1.317 0.860 1.00 93.69 71 ASP A CA 1
ATOM 565 C C . ASP A 1 71 ? 4.168 -0.671 1.169 1.00 93.69 71 ASP A C 1
ATOM 567 O O . ASP A 1 71 ? 4.958 -1.212 1.940 1.00 93.69 71 ASP A O 1
ATOM 571 N N . ALA A 1 72 ? 4.485 0.471 0.551 1.00 93.81 72 ALA A N 1
ATOM 572 C CA . ALA A 1 72 ? 5.689 1.248 0.845 1.00 93.81 72 ALA A CA 1
ATOM 573 C C . ALA A 1 72 ? 5.489 2.289 1.962 1.00 93.81 72 ALA A C 1
ATOM 575 O O . ALA A 1 72 ? 6.364 3.131 2.169 1.00 93.81 72 ALA A O 1
ATOM 576 N N . TYR A 1 73 ? 4.355 2.234 2.661 1.00 96.31 73 TYR A N 1
ATOM 577 C CA . TYR A 1 73 ? 3.964 3.161 3.718 1.00 96.31 73 TYR A CA 1
ATOM 578 C C . TYR A 1 73 ? 3.392 2.400 4.918 1.00 96.31 73 TYR A C 1
ATOM 580 O O . TYR A 1 73 ? 2.996 1.242 4.790 1.00 96.31 73 TYR A O 1
ATOM 588 N N . THR A 1 74 ? 3.341 3.053 6.077 1.00 96.56 74 THR A N 1
ATOM 589 C CA . THR A 1 74 ? 2.624 2.562 7.262 1.00 96.56 74 THR A CA 1
ATOM 590 C C . THR A 1 74 ? 1.286 3.281 7.408 1.00 96.56 74 THR A C 1
ATOM 592 O O . THR A 1 74 ? 1.215 4.501 7.272 1.00 96.56 74 THR A O 1
ATOM 595 N N . TYR A 1 75 ? 0.218 2.527 7.668 1.00 96.25 75 TYR A N 1
ATOM 596 C CA . TYR A 1 75 ? -1.130 3.065 7.888 1.00 96.25 75 TYR A CA 1
ATOM 597 C C . TYR A 1 75 ? -1.527 2.902 9.350 1.00 96.25 75 TYR A C 1
ATOM 599 O O . TYR A 1 75 ? -1.072 1.982 10.030 1.00 96.25 75 TYR A O 1
ATOM 607 N N . THR A 1 76 ? -2.407 3.787 9.813 1.00 95.75 76 THR A N 1
ATOM 608 C CA . THR A 1 76 ? -2.870 3.794 11.209 1.00 95.75 76 THR A CA 1
ATOM 609 C C . THR A 1 76 ? -3.712 2.564 11.558 1.00 95.75 76 THR A C 1
ATOM 611 O O . THR A 1 76 ? -3.654 2.066 12.679 1.00 95.75 76 THR A O 1
ATOM 614 N N . ASP A 1 77 ? -4.504 2.071 10.602 1.00 95.25 77 ASP A N 1
ATOM 615 C CA . ASP A 1 77 ? -5.316 0.866 10.778 1.00 95.25 77 ASP A CA 1
ATOM 616 C C . ASP A 1 77 ? -4.457 -0.391 10.527 1.00 95.25 77 ASP A C 1
ATOM 618 O O . ASP A 1 77 ? -4.003 -0.600 9.395 1.00 95.25 77 ASP A O 1
ATOM 622 N N . PRO A 1 78 ? -4.232 -1.245 11.546 1.00 95.19 78 PRO A N 1
ATOM 623 C CA . PRO A 1 78 ? -3.384 -2.424 11.411 1.00 95.19 78 PRO A CA 1
ATOM 624 C C . PRO A 1 78 ? -3.976 -3.489 10.478 1.00 95.19 78 PRO A C 1
ATOM 626 O O . PRO A 1 78 ? -3.213 -4.206 9.831 1.00 95.19 78 PRO A O 1
ATOM 629 N N . ALA A 1 79 ? -5.306 -3.593 10.371 1.00 95.81 79 ALA A N 1
ATOM 630 C CA . ALA A 1 79 ? -5.950 -4.542 9.464 1.00 95.81 79 ALA A CA 1
ATOM 631 C C . ALA A 1 79 ? -5.755 -4.106 8.007 1.00 95.81 79 ALA A C 1
ATOM 633 O O . ALA A 1 79 ? -5.378 -4.917 7.161 1.00 95.81 79 ALA A O 1
ATOM 634 N N . LEU A 1 80 ? -5.923 -2.808 7.733 1.00 96.25 80 LEU A N 1
ATOM 635 C CA . LEU A 1 80 ? -5.614 -2.230 6.424 1.00 96.25 80 LEU A CA 1
ATOM 636 C C . LEU A 1 80 ? -4.125 -2.386 6.084 1.00 96.25 80 LEU A C 1
ATOM 638 O O . LEU A 1 80 ? -3.789 -2.786 4.971 1.00 96.25 80 LEU A O 1
ATOM 642 N N . GLN A 1 81 ? -3.232 -2.109 7.039 1.00 97.00 81 GLN A N 1
ATOM 643 C CA . GLN A 1 81 ? -1.786 -2.268 6.862 1.00 97.00 81 GLN A CA 1
ATOM 644 C C . GLN A 1 81 ? -1.423 -3.704 6.467 1.00 97.00 81 GLN A C 1
ATOM 646 O O . GLN A 1 81 ? -0.727 -3.906 5.472 1.00 97.00 81 GLN A O 1
ATOM 651 N N . ALA A 1 82 ? -1.904 -4.701 7.216 1.00 96.81 82 ALA A N 1
ATOM 652 C CA . ALA A 1 82 ? -1.630 -6.107 6.930 1.00 96.81 82 ALA A CA 1
ATOM 653 C C . ALA A 1 82 ? -2.132 -6.507 5.535 1.00 96.81 82 ALA A C 1
ATOM 655 O O . ALA A 1 82 ? -1.393 -7.108 4.754 1.00 96.81 82 ALA A O 1
ATOM 656 N N . TRP A 1 83 ? -3.350 -6.083 5.193 1.00 97.81 83 TRP A N 1
ATOM 657 C CA . TRP A 1 83 ? -3.965 -6.363 3.901 1.00 97.81 83 TRP A CA 1
ATOM 658 C C . TRP A 1 83 ? -3.156 -5.782 2.728 1.00 97.81 83 TRP A C 1
ATOM 660 O O . TRP A 1 83 ? -2.891 -6.470 1.741 1.00 97.81 83 TRP A O 1
ATOM 670 N N . LEU A 1 84 ? -2.704 -4.526 2.840 1.00 96.88 84 LEU A N 1
ATOM 671 C CA . LEU A 1 84 ? -1.920 -3.857 1.794 1.00 96.88 84 LEU A CA 1
ATOM 672 C C . LEU A 1 84 ? -0.532 -4.478 1.611 1.00 96.88 84 LEU A C 1
ATOM 674 O O . LEU A 1 84 ? -0.042 -4.551 0.477 1.00 96.88 84 LEU A O 1
ATOM 678 N N . VAL A 1 85 ? 0.098 -4.916 2.704 1.00 95.75 85 VAL A N 1
ATOM 679 C CA . VAL A 1 85 ? 1.386 -5.620 2.666 1.00 95.75 85 VAL A CA 1
ATOM 680 C C . VAL A 1 85 ? 1.238 -6.947 1.927 1.00 95.75 85 VAL A C 1
ATOM 682 O O . VAL A 1 85 ? 1.976 -7.185 0.967 1.00 95.75 85 VAL A O 1
ATOM 685 N N . GLU A 1 86 ? 0.249 -7.762 2.301 1.00 97.06 86 GLU A N 1
ATOM 686 C CA . GLU A 1 86 ? -0.005 -9.062 1.673 1.00 97.06 86 GLU A CA 1
ATOM 687 C C . GLU A 1 86 ? -0.341 -8.916 0.180 1.00 97.06 86 GLU A C 1
ATOM 689 O O . GLU A 1 86 ? 0.233 -9.610 -0.665 1.00 97.06 86 GLU A O 1
ATOM 694 N N . LEU A 1 87 ? -1.185 -7.940 -0.183 1.00 96.50 87 LEU A N 1
ATOM 695 C CA . LEU A 1 87 ? -1.468 -7.637 -1.588 1.00 96.50 87 LEU A CA 1
ATOM 696 C C . LEU A 1 87 ? -0.178 -7.314 -2.358 1.00 96.50 87 LEU A C 1
ATOM 698 O O . LEU A 1 87 ? 0.056 -7.848 -3.446 1.00 96.50 87 LEU A O 1
ATOM 702 N N . GLY A 1 88 ? 0.691 -6.473 -1.792 1.00 94.44 88 GLY A N 1
ATOM 703 C CA . GLY A 1 88 ? 1.971 -6.123 -2.408 1.00 94.44 88 GLY A CA 1
ATOM 704 C C . GLY A 1 88 ? 2.874 -7.337 -2.642 1.00 94.44 88 GLY A C 1
ATOM 705 O O . GLY A 1 88 ? 3.518 -7.448 -3.690 1.00 94.44 88 GLY A O 1
ATOM 706 N N . GLU A 1 89 ? 2.919 -8.274 -1.695 1.00 93.62 89 GLU A N 1
ATOM 707 C CA . GLU A 1 89 ? 3.664 -9.529 -1.831 1.00 93.62 89 GLU A CA 1
ATOM 708 C C . GLU A 1 89 ? 3.126 -10.407 -2.964 1.00 93.62 89 GLU A C 1
ATOM 710 O O . GLU A 1 89 ? 3.913 -10.884 -3.792 1.00 93.62 89 GLU A O 1
ATOM 715 N N . ILE A 1 90 ? 1.802 -10.549 -3.062 1.00 94.56 90 ILE A N 1
ATOM 716 C CA . ILE A 1 90 ? 1.139 -11.312 -4.127 1.00 94.56 90 ILE A CA 1
ATOM 717 C C . ILE A 1 90 ? 1.448 -10.707 -5.499 1.00 94.56 90 ILE A C 1
ATOM 719 O O . ILE A 1 90 ? 1.848 -11.425 -6.422 1.00 94.56 90 ILE A O 1
ATOM 723 N N . LEU A 1 91 ? 1.307 -9.387 -5.646 1.00 92.19 91 LEU A N 1
ATOM 724 C CA . LEU A 1 91 ? 1.564 -8.695 -6.912 1.00 92.19 91 LEU A CA 1
ATOM 725 C C . LEU A 1 91 ? 3.027 -8.842 -7.349 1.00 92.19 91 LEU A C 1
ATOM 727 O O . LEU A 1 91 ? 3.307 -9.115 -8.518 1.00 92.19 91 LEU A O 1
ATOM 731 N N . ARG A 1 92 ? 3.977 -8.753 -6.412 1.00 88.69 92 ARG A N 1
ATOM 732 C CA . ARG A 1 92 ? 5.398 -8.997 -6.704 1.00 88.69 92 ARG A CA 1
ATOM 733 C C . ARG A 1 92 ? 5.686 -10.445 -7.070 1.00 88.69 92 ARG A C 1
ATOM 735 O O . ARG A 1 92 ? 6.491 -10.693 -7.965 1.00 88.69 92 ARG A O 1
ATOM 742 N N . ALA A 1 93 ? 5.054 -11.404 -6.397 1.00 88.75 93 ALA A N 1
ATOM 743 C CA . ALA A 1 93 ? 5.201 -12.815 -6.733 1.00 88.75 93 ALA A CA 1
ATOM 744 C C . ALA A 1 93 ? 4.698 -13.118 -8.151 1.00 88.75 93 ALA A C 1
ATOM 746 O O . ALA A 1 93 ? 5.321 -13.914 -8.850 1.00 88.75 93 ALA A O 1
ATOM 747 N N . ARG A 1 94 ? 3.629 -12.443 -8.593 1.00 84.12 94 ARG A N 1
ATOM 748 C CA . ARG A 1 94 ? 3.122 -12.514 -9.971 1.00 84.12 94 ARG A CA 1
ATOM 749 C C . ARG A 1 94 ? 4.075 -11.864 -10.970 1.00 84.12 94 ARG A C 1
ATOM 751 O O . ARG A 1 94 ? 4.431 -12.500 -11.952 1.00 84.12 94 ARG A O 1
ATOM 758 N N . GLY A 1 95 ? 4.552 -10.653 -10.685 1.00 76.19 95 GLY A N 1
ATOM 759 C CA . GLY A 1 95 ? 5.466 -9.926 -11.572 1.00 76.19 95 GLY A CA 1
ATOM 760 C C . GLY A 1 95 ? 6.830 -10.595 -11.786 1.00 76.19 95 GLY A C 1
ATOM 761 O O . GLY A 1 95 ? 7.490 -10.293 -12.769 1.00 76.19 95 GLY A O 1
ATOM 762 N N . ARG A 1 96 ? 7.257 -11.506 -10.897 1.00 65.19 96 ARG A N 1
ATOM 763 C CA . ARG A 1 96 ? 8.470 -12.333 -11.080 1.00 65.19 96 ARG A CA 1
ATOM 764 C C . ARG A 1 96 ? 8.266 -13.559 -11.978 1.00 65.19 96 ARG A C 1
ATOM 766 O O . ARG A 1 96 ? 9.248 -14.203 -12.328 1.00 65.19 96 ARG A O 1
ATOM 773 N N . ARG A 1 97 ? 7.017 -13.940 -12.263 1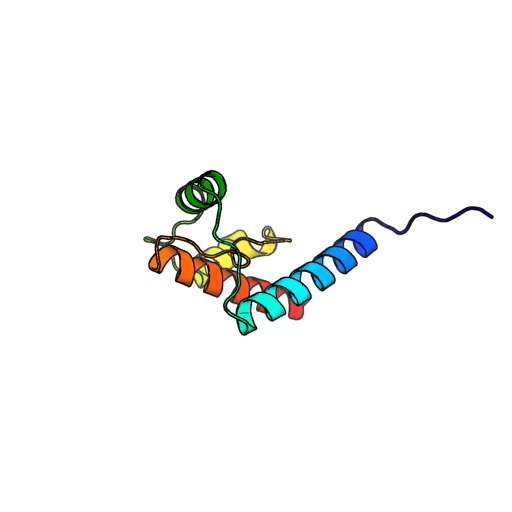.00 59.44 97 ARG A N 1
ATOM 774 C CA . ARG A 1 97 ? 6.668 -15.141 -13.047 1.00 59.44 97 ARG A CA 1
ATOM 775 C C . ARG A 1 97 ? 6.392 -14.837 -14.526 1.00 59.44 97 ARG A C 1
ATOM 777 O O . ARG A 1 97 ? 6.075 -15.766 -15.263 1.00 59.44 97 ARG A O 1
ATOM 784 N N . CYS A 1 98 ? 6.493 -13.573 -14.931 1.00 45.47 98 CYS A N 1
ATOM 785 C CA . CYS A 1 98 ? 6.379 -13.101 -16.309 1.00 45.47 98 CYS A CA 1
ATOM 786 C C . CYS A 1 98 ? 7.754 -12.654 -16.806 1.00 45.47 98 CYS A C 1
ATOM 788 O O . CYS A 1 98 ? 8.025 -12.868 -18.005 1.00 45.47 98 CYS A O 1
#

Sequence (98 aa):
MTSRRPPLEQLTARWRARHEARRSSLAQAGTLPAADPEREARARTFFPWSSESPAEYAARHGAEMIGYTYDAYTYTDPALQAWLVELGEILRARGRRC

pLDDT: mean 89.04, std 10.63, range [45.06, 97.81]